Protein AF-A0A264Y949-F1 (afdb_monomer)

Nearest PDB structures (foldseek):
  3iao-assembly1_A-2  TM=7.390E-01  e=3.247E-01  Bacillus subtilis
  3d71-assembly1_A-2  TM=7.436E-01  e=4.820E-01  Bacillus subtilis
  7kym-assembly1_B-2  TM=4.929E-01  e=7.154E-01  Bradyrhizobium japonicum
  1zar-assembly1_A  TM=4.381E-01  e=4.231E+00  Archaeoglobus fulgidus
  1zao-assembly1_A  TM=4.356E-01  e=4.519E+00  Archaeoglobus fulgidus

Secondary structure (DSSP, 8-state):
--PPPP---TT-EE-HHHHHHHTTS-HHHHHHHTTSGGGS--PEEPTTT--EEEEHHHHHHHHHHT--

pLDDT: mean 82.38, std 12.11, range [42.0, 93.5]

Radius of gyration: 11.55 Å; Cα contacts (8 Å, |Δi|>4): 86; chains: 1; bounding box: 21×36×23 Å

Mean predicted aligned error: 5.97 Å

Foldseek 3Di:
DPDDQFPFDQADKDALVRLCVSLVHDSVVVVVLCVDPPQQWHWDQDPPPRGTITGSNSSNVNSVVVVD

Structure (mmCIF, N/CA/C/O backbone):
data_AF-A0A264Y949-F1
#
_entry.id   AF-A0A264Y949-F1
#
loop_
_atom_site.group_PDB
_atom_site.id
_atom_site.type_symbol
_atom_site.label_atom_id
_atom_site.label_alt_id
_atom_site.label_comp_id
_atom_site.label_asym_id
_atom_site.label_entity_id
_atom_site.label_seq_id
_atom_site.pdbx_PDB_ins_code
_atom_site.Cartn_x
_atom_site.Cartn_y
_atom_sit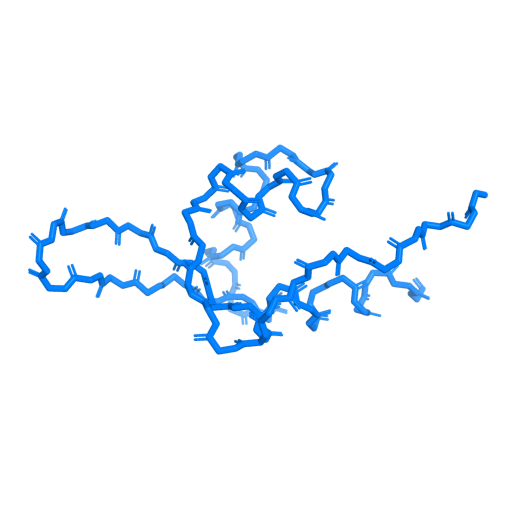e.Cartn_z
_atom_site.occupancy
_atom_site.B_iso_or_equiv
_atom_site.auth_seq_id
_atom_site.auth_comp_id
_atom_site.auth_asym_id
_atom_site.auth_atom_id
_atom_site.pdbx_PDB_model_num
ATOM 1 N N . MET A 1 1 ? 7.114 20.324 -10.164 1.00 47.41 1 MET A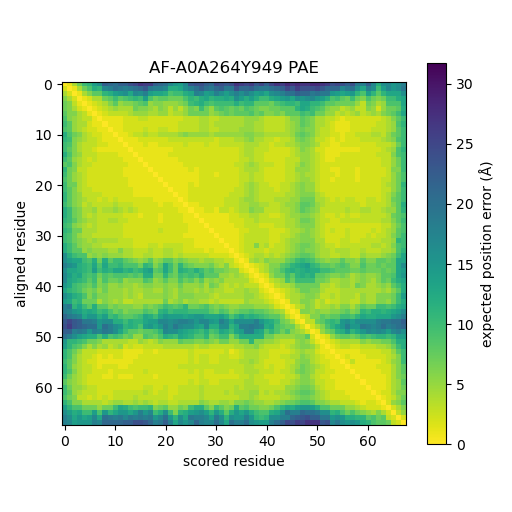 N 1
ATOM 2 C CA . MET A 1 1 ? 7.793 19.016 -10.280 1.00 47.41 1 MET A CA 1
ATOM 3 C C . MET A 1 1 ? 6.803 18.074 -10.938 1.00 47.41 1 MET A C 1
ATOM 5 O O . MET A 1 1 ? 5.676 18.042 -10.470 1.00 47.41 1 MET A O 1
ATOM 9 N N . LYS A 1 2 ? 7.151 17.403 -12.042 1.00 53.69 2 LYS A N 1
ATOM 10 C CA . LYS A 1 2 ? 6.330 16.286 -12.530 1.00 53.69 2 LYS A CA 1
ATOM 11 C C . LYS A 1 2 ? 6.704 15.093 -11.661 1.00 53.69 2 LYS A C 1
ATOM 13 O O . LYS A 1 2 ? 7.853 14.671 -11.724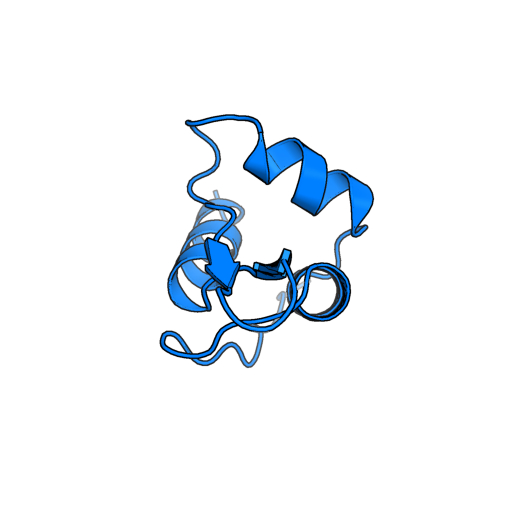 1.00 53.69 2 LYS A O 1
ATOM 18 N N . ILE A 1 3 ? 5.797 14.652 -10.801 1.00 63.59 3 ILE A N 1
ATOM 19 C CA . ILE A 1 3 ? 5.986 13.416 -10.043 1.00 63.59 3 ILE A CA 1
ATOM 20 C C . ILE A 1 3 ? 5.807 12.292 -11.064 1.00 63.59 3 ILE A C 1
ATOM 22 O O . ILE A 1 3 ? 4.779 12.226 -11.738 1.00 63.59 3 ILE A O 1
ATOM 26 N N . GLU A 1 4 ? 6.849 11.494 -11.288 1.00 74.50 4 GLU A N 1
ATOM 27 C CA . GLU A 1 4 ? 6.749 10.347 -12.188 1.00 74.50 4 GLU A CA 1
ATOM 28 C C . GLU A 1 4 ? 5.852 9.287 -11.551 1.00 74.50 4 GLU A C 1
ATOM 30 O O . GLU A 1 4 ? 5.893 9.066 -10.341 1.00 74.50 4 GLU A O 1
ATOM 35 N N . ARG A 1 5 ? 5.017 8.636 -12.369 1.00 78.56 5 ARG A N 1
ATOM 36 C CA . ARG A 1 5 ? 4.145 7.568 -11.884 1.00 78.56 5 ARG A CA 1
ATOM 37 C C . ARG A 1 5 ? 5.013 6.458 -11.280 1.00 78.56 5 ARG A C 1
ATOM 39 O O . ARG A 1 5 ? 5.876 5.936 -11.990 1.00 78.56 5 ARG A O 1
ATOM 46 N N . PRO A 1 6 ? 4.773 6.052 -10.025 1.00 82.56 6 PRO A N 1
ATOM 47 C CA . PRO A 1 6 ? 5.572 5.017 -9.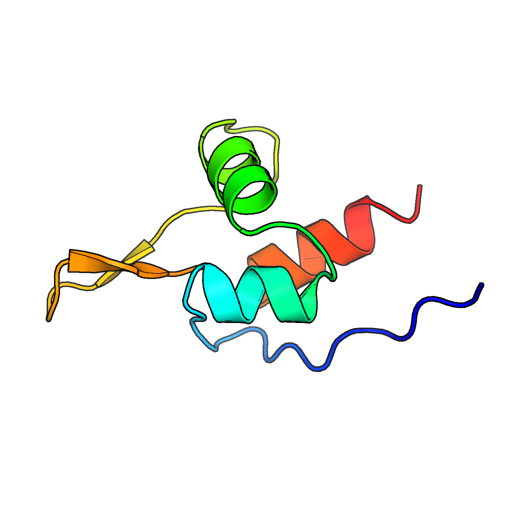397 1.00 82.56 6 PRO A CA 1
ATOM 48 C C . PRO A 1 6 ? 5.338 3.665 -10.079 1.00 82.56 6 PRO A C 1
ATOM 50 O O . PRO A 1 6 ? 4.225 3.356 -10.517 1.00 82.56 6 PRO A O 1
ATOM 53 N N . ASP A 1 7 ? 6.390 2.845 -10.147 1.00 88.06 7 ASP A N 1
ATOM 54 C CA . ASP A 1 7 ? 6.373 1.509 -10.764 1.00 88.06 7 ASP A CA 1
ATOM 55 C C . ASP A 1 7 ? 5.651 0.483 -9.866 1.00 88.06 7 ASP A C 1
ATOM 57 O O . ASP A 1 7 ? 6.227 -0.443 -9.282 1.00 88.06 7 ASP A O 1
ATOM 61 N N . ILE A 1 8 ? 4.350 0.708 -9.675 1.00 90.50 8 ILE A N 1
ATOM 62 C CA . ILE A 1 8 ? 3.477 -0.094 -8.824 1.00 90.50 8 ILE A CA 1
ATOM 63 C C . ILE A 1 8 ? 2.706 -1.088 -9.687 1.00 90.50 8 ILE A C 1
ATOM 65 O O . ILE A 1 8 ? 1.916 -0.720 -10.555 1.00 90.50 8 ILE A O 1
ATOM 69 N N . ILE A 1 9 ? 2.875 -2.372 -9.384 1.00 93.50 9 ILE A N 1
ATOM 70 C CA . ILE A 1 9 ? 2.144 -3.469 -10.016 1.00 93.50 9 ILE A CA 1
ATOM 71 C C . ILE A 1 9 ? 0.814 -3.659 -9.261 1.00 93.50 9 ILE A C 1
ATOM 73 O O . ILE A 1 9 ? 0.856 -4.015 -8.078 1.00 93.50 9 ILE A O 1
ATOM 77 N N . PRO A 1 10 ? -0.363 -3.497 -9.901 1.00 90.38 10 PRO A N 1
ATOM 78 C CA . PRO A 1 10 ? -1.661 -3.471 -9.213 1.00 90.38 10 PRO A CA 1
ATOM 79 C C . PRO A 1 10 ? -1.974 -4.704 -8.349 1.00 90.38 10 PRO A C 1
ATOM 81 O O . PRO A 1 10 ? -2.476 -4.578 -7.231 1.00 90.38 10 PRO A O 1
ATOM 84 N N . ASP A 1 11 ? -1.647 -5.903 -8.837 1.00 90.50 11 ASP A N 1
ATOM 85 C CA . ASP A 1 11 ? -1.942 -7.172 -8.153 1.00 90.50 11 ASP A CA 1
ATOM 86 C C . ASP A 1 11 ? -0.842 -7.639 -7.190 1.00 90.50 11 ASP A C 1
ATOM 88 O O . ASP A 1 11 ? -0.968 -8.684 -6.541 1.00 90.50 11 ASP A O 1
ATOM 92 N N . ARG A 1 12 ? 0.240 -6.865 -7.050 1.00 91.62 12 ARG A N 1
ATOM 93 C CA . ARG A 1 12 ? 1.317 -7.172 -6.109 1.00 91.62 12 ARG A CA 1
ATOM 94 C C . ARG A 1 12 ? 0.990 -6.628 -4.719 1.00 91.62 12 ARG A C 1
ATOM 96 O O . ARG A 1 12 ? 0.408 -5.561 -4.558 1.00 91.62 12 ARG A O 1
ATOM 103 N N . PHE A 1 13 ? 1.411 -7.371 -3.696 1.00 91.38 13 PHE A N 1
ATOM 104 C CA . PHE A 1 13 ? 1.374 -6.918 -2.308 1.00 91.38 13 PHE A CA 1
ATOM 105 C C . PHE A 1 13 ? 2.743 -6.423 -1.854 1.00 91.38 13 PHE A C 1
ATOM 107 O O . PHE A 1 13 ? 3.722 -7.172 -1.925 1.00 91.38 13 PHE A O 1
ATOM 114 N N . TYR A 1 14 ? 2.763 -5.225 -1.287 1.00 91.62 14 TYR A N 1
ATOM 115 C CA . TYR A 1 14 ? 3.947 -4.537 -0.787 1.00 91.62 14 TYR A CA 1
ATOM 116 C C . TYR A 1 14 ? 3.933 -4.475 0.740 1.00 91.62 14 TYR A C 1
ATOM 118 O O . TYR A 1 14 ? 2.876 -4.399 1.370 1.00 91.62 14 TYR A O 1
ATOM 126 N N . THR A 1 15 ? 5.104 -4.547 1.356 1.00 92.12 15 THR A N 1
ATOM 127 C CA . THR A 1 15 ? 5.284 -4.243 2.782 1.00 92.12 15 THR A CA 1
ATOM 128 C C . THR A 1 15 ? 5.069 -2.745 3.047 1.00 92.12 15 THR A C 1
ATOM 130 O O . THR A 1 15 ? 5.098 -1.957 2.102 1.00 92.12 15 THR A O 1
ATOM 133 N N . PRO A 1 16 ? 4.859 -2.320 4.310 1.00 91.62 16 PRO A N 1
ATOM 134 C CA . PRO A 1 16 ? 4.710 -0.903 4.635 1.00 91.62 16 PRO A CA 1
ATOM 135 C C . PRO A 1 16 ? 5.893 -0.057 4.156 1.00 91.62 16 PRO A C 1
ATOM 137 O O . PRO A 1 16 ? 5.675 1.001 3.579 1.00 91.62 16 PRO A O 1
ATOM 140 N N . LEU A 1 17 ? 7.119 -0.563 4.317 1.00 92.25 17 LEU A N 1
ATOM 141 C CA . LEU A 1 17 ? 8.330 0.117 3.870 1.00 92.25 17 LEU A CA 1
ATOM 142 C C . LEU A 1 17 ? 8.396 0.248 2.341 1.00 92.25 17 LEU A C 1
ATOM 144 O O . LEU A 1 17 ? 8.623 1.342 1.839 1.00 92.25 17 LEU A O 1
ATOM 148 N N . GLU A 1 18 ? 8.167 -0.841 1.595 1.00 93.12 18 GLU A N 1
ATOM 149 C CA . GLU A 1 18 ? 8.154 -0.798 0.121 1.00 93.12 18 GLU A CA 1
ATOM 150 C C . GLU A 1 18 ? 7.092 0.177 -0.401 1.00 93.12 18 GLU A C 1
ATOM 152 O O . GLU A 1 18 ? 7.366 0.976 -1.288 1.00 93.12 18 GLU A O 1
ATOM 157 N N . ALA A 1 19 ? 5.886 0.128 0.165 1.00 92.19 19 ALA A N 1
ATOM 158 C CA . ALA A 1 19 ? 4.788 1.002 -0.224 1.00 92.19 19 ALA A CA 1
ATOM 159 C C . ALA A 1 19 ? 5.083 2.480 0.080 1.00 92.19 19 ALA A C 1
ATOM 161 O O . ALA A 1 19 ? 4.759 3.346 -0.725 1.00 92.19 19 ALA A O 1
ATOM 162 N N . ALA A 1 20 ? 5.721 2.764 1.217 1.00 91.25 20 ALA A N 1
ATOM 163 C CA . ALA A 1 20 ? 6.115 4.114 1.595 1.00 91.25 20 ALA A CA 1
ATOM 164 C C . ALA A 1 20 ? 7.189 4.680 0.655 1.00 91.25 20 ALA A C 1
ATOM 166 O O . ALA A 1 20 ? 7.080 5.825 0.233 1.00 91.25 20 ALA A O 1
ATOM 167 N N . LEU A 1 21 ? 8.170 3.856 0.266 1.00 92.00 21 LEU A N 1
ATOM 168 C CA . LEU A 1 21 ? 9.191 4.231 -0.715 1.00 92.00 21 LEU A CA 1
ATOM 169 C C . LEU A 1 21 ? 8.592 4.513 -2.097 1.00 92.00 21 LEU A C 1
ATOM 171 O O . LEU A 1 21 ? 8.967 5.495 -2.722 1.00 92.00 21 LEU A O 1
ATOM 175 N N . LEU A 1 22 ? 7.650 3.680 -2.555 1.00 91.75 22 LEU A N 1
ATOM 176 C CA . LEU A 1 22 ? 6.974 3.866 -3.845 1.00 91.75 22 LEU A CA 1
ATOM 177 C C . LEU A 1 22 ? 6.145 5.151 -3.903 1.00 91.75 22 LEU A C 1
ATOM 179 O O . LEU A 1 22 ? 5.993 5.722 -4.972 1.00 91.75 22 LEU A O 1
ATOM 183 N N . LEU A 1 23 ? 5.597 5.582 -2.771 1.00 88.50 23 LEU A N 1
ATOM 184 C CA . LEU A 1 23 ? 4.798 6.802 -2.669 1.00 88.50 23 LEU A CA 1
ATOM 185 C C . LEU A 1 23 ? 5.616 8.016 -2.212 1.00 88.50 23 LEU A C 1
ATOM 187 O O . LEU A 1 23 ? 5.046 9.079 -2.013 1.00 88.50 23 LEU A O 1
ATOM 191 N N . GLU A 1 24 ? 6.925 7.857 -2.002 1.00 89.75 24 GLU A N 1
ATOM 192 C CA . GLU A 1 24 ? 7.814 8.899 -1.470 1.00 89.75 24 GLU A CA 1
ATOM 193 C C . GLU A 1 24 ? 7.328 9.513 -0.138 1.00 89.75 24 GLU A C 1
ATOM 195 O O . GLU A 1 24 ? 7.586 10.674 0.182 1.00 89.75 24 GLU A O 1
ATOM 200 N N . VAL A 1 25 ? 6.653 8.712 0.694 1.00 89.00 25 VAL A N 1
ATOM 201 C CA . VAL A 1 25 ? 6.153 9.118 2.016 1.00 89.00 25 VAL A CA 1
ATOM 202 C C . VAL A 1 25 ? 6.852 8.368 3.145 1.00 89.00 25 VAL A C 1
ATOM 204 O O . VAL A 1 25 ? 7.507 7.346 2.965 1.00 89.00 25 VAL A O 1
ATOM 207 N N . ASN A 1 26 ? 6.674 8.849 4.374 1.00 92.31 26 ASN A N 1
ATOM 208 C CA . ASN A 1 26 ? 7.102 8.118 5.563 1.00 92.31 26 ASN A CA 1
ATOM 209 C C . ASN A 1 26 ? 6.189 6.901 5.812 1.00 92.31 26 ASN A C 1
ATOM 211 O O . ASN A 1 26 ? 4.961 7.018 5.783 1.00 92.31 26 ASN A O 1
ATOM 215 N N . GLU A 1 27 ? 6.775 5.754 6.167 1.00 91.75 27 GLU A N 1
ATOM 216 C CA . GLU A 1 27 ? 6.046 4.546 6.574 1.00 91.75 27 GLU A CA 1
ATOM 217 C C . GLU A 1 27 ? 4.998 4.830 7.662 1.00 91.75 27 GLU A C 1
ATOM 219 O O . GLU A 1 27 ? 3.873 4.333 7.595 1.00 91.75 27 GLU A O 1
ATOM 224 N N . GLN A 1 28 ? 5.314 5.675 8.649 1.00 90.56 28 GLN A N 1
ATOM 225 C CA . GLN A 1 28 ? 4.360 6.027 9.703 1.00 90.56 28 GLN A CA 1
ATOM 226 C C . GLN A 1 28 ? 3.140 6.781 9.166 1.00 90.56 28 GLN A C 1
ATOM 228 O O . GLN A 1 28 ? 2.035 6.598 9.683 1.00 90.56 28 GLN A O 1
ATOM 233 N N . THR A 1 29 ? 3.325 7.619 8.147 1.00 88.81 29 THR A N 1
ATOM 234 C CA . THR A 1 29 ? 2.237 8.344 7.480 1.00 88.81 29 THR A CA 1
ATOM 235 C C . THR A 1 29 ? 1.331 7.359 6.753 1.00 88.81 29 THR A C 1
ATOM 237 O O . THR A 1 29 ? 0.127 7.342 7.009 1.00 88.81 29 THR A O 1
ATOM 240 N N . LEU A 1 30 ? 1.915 6.447 5.971 1.00 88.25 30 LEU A N 1
ATOM 241 C CA . LEU A 1 30 ? 1.176 5.387 5.285 1.00 88.25 30 LEU A CA 1
ATOM 242 C C . LEU A 1 30 ? 0.383 4.511 6.273 1.00 88.25 30 LEU A C 1
ATOM 244 O O . LEU A 1 30 ? -0.801 4.216 6.086 1.00 88.25 30 LEU A O 1
ATOM 248 N N . LEU A 1 31 ? 1.006 4.138 7.393 1.00 89.12 31 LEU A N 1
ATOM 249 C CA . LEU A 1 31 ? 0.343 3.375 8.449 1.00 89.12 31 LEU A CA 1
ATOM 250 C C . LEU A 1 31 ? -0.804 4.154 9.102 1.00 89.12 31 LEU A C 1
ATOM 252 O O . LEU A 1 31 ? -1.812 3.535 9.451 1.00 89.12 31 LEU A O 1
ATOM 256 N N . LYS A 1 32 ? -0.687 5.477 9.267 1.00 89.19 32 LYS A N 1
ATOM 257 C CA . LYS A 1 32 ? -1.778 6.329 9.767 1.00 89.19 32 LYS A CA 1
ATOM 258 C C . LYS A 1 32 ? -2.934 6.389 8.775 1.00 89.19 32 LYS A C 1
ATOM 260 O O . LYS A 1 32 ? -4.064 6.147 9.190 1.00 89.19 32 LYS A O 1
ATOM 265 N N . TRP A 1 33 ? -2.662 6.620 7.492 1.00 87.25 33 TRP A N 1
ATOM 266 C CA . TRP A 1 33 ? -3.689 6.635 6.446 1.00 87.25 33 TRP A CA 1
ATOM 267 C C . TRP A 1 33 ? -4.493 5.341 6.433 1.00 87.25 33 TRP A C 1
ATOM 269 O O . TRP A 1 33 ? -5.717 5.374 6.493 1.00 87.25 33 TRP A O 1
ATOM 279 N N . SER A 1 34 ? -3.820 4.199 6.541 1.00 86.44 34 SER A N 1
ATOM 280 C CA . SER A 1 34 ? -4.457 2.876 6.572 1.00 86.44 34 SER A CA 1
ATOM 281 C C . SER A 1 34 ? -5.309 2.550 7.813 1.00 86.44 34 SER A C 1
ATOM 283 O O . SER A 1 34 ? -5.832 1.436 7.959 1.00 86.44 34 SER A O 1
ATOM 285 N N . ARG A 1 35 ? -5.380 3.469 8.781 1.00 85.88 35 ARG A N 1
ATOM 286 C CA . ARG A 1 35 ? -6.312 3.398 9.917 1.00 85.88 35 ARG A CA 1
ATOM 287 C C . ARG A 1 35 ? -7.600 4.169 9.642 1.00 85.88 35 ARG A C 1
ATOM 289 O O . ARG A 1 35 ? -8.599 3.880 10.291 1.00 85.88 35 ARG A O 1
ATOM 296 N N . THR A 1 36 ? -7.577 5.110 8.705 1.00 81.69 36 THR A N 1
ATOM 297 C CA . THR A 1 36 ? -8.722 5.939 8.338 1.00 81.69 36 THR A CA 1
ATOM 298 C C . THR A 1 36 ? -9.476 5.272 7.185 1.00 81.69 36 THR A C 1
ATOM 300 O O . THR A 1 36 ? -8.881 5.074 6.134 1.00 81.69 36 THR A O 1
ATOM 303 N N . PRO A 1 37 ? -10.771 4.937 7.317 1.00 70.06 37 PRO A N 1
ATOM 304 C CA . PRO A 1 37 ? -11.520 4.249 6.258 1.00 70.06 37 PRO A CA 1
ATOM 305 C C . PRO A 1 37 ? -11.635 5.036 4.943 1.00 70.06 37 PRO A C 1
ATOM 307 O O . PRO A 1 37 ? -11.828 4.442 3.890 1.00 70.06 37 PRO A O 1
ATOM 310 N N . SER A 1 38 ? -11.524 6.366 5.001 1.00 76.19 38 SER A N 1
ATOM 311 C CA . SER A 1 38 ? -11.668 7.263 3.849 1.00 76.19 38 SER A CA 1
ATOM 312 C C . SER A 1 38 ? -10.392 7.447 3.023 1.00 76.19 38 SER A C 1
ATOM 314 O O . SER A 1 38 ? -10.427 8.157 2.029 1.00 76.19 38 SER A O 1
ATOM 316 N N . SER A 1 39 ? -9.262 6.858 3.426 1.00 69.50 39 SER A N 1
ATOM 317 C CA . SER A 1 39 ? -7.968 7.053 2.754 1.00 69.50 39 SER A CA 1
ATOM 318 C C . SER A 1 39 ? -7.775 6.191 1.504 1.00 69.50 39 SER A C 1
ATOM 320 O O . SER A 1 39 ? -6.745 6.297 0.852 1.00 69.50 39 SER A O 1
ATOM 322 N N . GLY A 1 40 ? -8.714 5.293 1.191 1.00 78.25 40 GLY A N 1
ATOM 323 C CA . GLY A 1 40 ? -8.626 4.427 0.011 1.00 78.25 40 GLY A CA 1
ATOM 324 C C . GLY A 1 40 ? -7.591 3.299 0.105 1.00 78.25 40 GLY A C 1
ATOM 325 O O . GLY A 1 40 ? -7.500 2.505 -0.825 1.00 78.25 40 GLY A O 1
ATOM 326 N N . ILE A 1 41 ? -6.856 3.170 1.222 1.00 83.31 41 ILE A N 1
ATOM 327 C CA . ILE A 1 41 ? -5.862 2.102 1.411 1.00 83.31 41 ILE A CA 1
ATOM 328 C C . ILE A 1 41 ? -6.229 1.144 2.543 1.00 83.31 41 ILE A C 1
ATOM 330 O O . ILE A 1 41 ? -6.543 1.551 3.666 1.00 83.31 41 ILE A O 1
ATOM 334 N N . ALA A 1 42 ? -6.118 -0.158 2.274 1.00 83.44 42 ALA A N 1
ATOM 335 C CA . ALA A 1 42 ? -6.390 -1.203 3.252 1.00 83.44 42 ALA A CA 1
ATOM 336 C C . ALA A 1 42 ? -5.123 -1.962 3.668 1.00 83.44 42 ALA A C 1
ATOM 338 O O . ALA A 1 42 ? -4.202 -2.205 2.887 1.00 83.44 42 ALA A O 1
ATOM 339 N N . ARG A 1 43 ? -5.099 -2.389 4.937 1.00 85.44 43 ARG A N 1
ATOM 340 C CA . ARG A 1 43 ? -4.078 -3.301 5.468 1.00 85.44 43 ARG A CA 1
ATOM 341 C C . ARG A 1 43 ? -4.530 -4.742 5.300 1.00 85.44 43 ARG A C 1
ATOM 343 O O . ARG A 1 43 ? -5.473 -5.182 5.955 1.00 85.44 43 ARG A O 1
ATOM 350 N N . TYR A 1 44 ? -3.779 -5.508 4.524 1.00 84.31 44 TYR A N 1
ATOM 351 C CA . TYR A 1 44 ? -3.989 -6.938 4.358 1.00 84.31 44 TYR A CA 1
ATOM 352 C C . TYR A 1 44 ? -3.072 -7.709 5.304 1.00 84.31 44 TYR A C 1
ATOM 354 O O . TYR A 1 44 ? -1.860 -7.487 5.350 1.00 84.31 44 TYR A O 1
ATOM 362 N N . ARG A 1 45 ? -3.644 -8.644 6.070 1.00 79.31 45 ARG A N 1
ATOM 363 C CA . ARG A 1 45 ? -2.868 -9.599 6.871 1.00 79.31 45 ARG A CA 1
ATOM 364 C C . ARG A 1 45 ? -2.658 -10.877 6.080 1.00 79.31 45 ARG A C 1
ATOM 366 O O . ARG A 1 45 ? -3.610 -11.561 5.714 1.00 79.31 45 ARG A O 1
ATOM 373 N N . THR A 1 46 ? -1.400 -11.242 5.876 1.00 72.94 46 THR A N 1
ATOM 374 C CA . THR A 1 46 ? -1.059 -12.534 5.271 1.00 72.94 46 THR A CA 1
ATOM 375 C C . THR A 1 46 ? -1.072 -13.646 6.328 1.00 72.94 46 THR A C 1
ATOM 377 O O . THR A 1 46 ? -0.463 -13.514 7.393 1.00 72.94 46 THR A O 1
ATOM 380 N N . LYS A 1 47 ? -1.734 -14.777 6.030 1.00 73.31 47 LYS A N 1
ATOM 381 C CA . LYS A 1 47 ? -1.848 -15.938 6.943 1.00 73.31 47 LYS A CA 1
ATOM 382 C C . LYS A 1 47 ? -0.497 -16.545 7.342 1.00 73.31 47 LYS A C 1
ATOM 384 O O . LYS A 1 47 ? -0.397 -17.173 8.384 1.00 73.31 47 LYS A O 1
ATOM 389 N N . LYS A 1 48 ? 0.541 -16.372 6.515 1.00 63.50 48 LYS A N 1
ATOM 390 C CA . LYS A 1 48 ? 1.829 -17.059 6.688 1.00 63.50 48 LYS A CA 1
ATOM 391 C C . LYS A 1 48 ? 2.789 -16.392 7.675 1.00 63.50 48 LYS A C 1
ATOM 393 O O . LYS A 1 48 ? 3.706 -17.072 8.115 1.00 63.50 48 LYS A O 1
ATOM 398 N N . LYS A 1 49 ? 2.631 -15.099 8.000 1.00 62.69 49 LYS A N 1
ATOM 399 C CA . LYS A 1 49 ? 3.590 -14.374 8.866 1.00 62.69 49 LYS A CA 1
ATOM 400 C C . LYS A 1 49 ? 3.002 -13.211 9.683 1.00 62.69 49 LYS A C 1
ATOM 402 O O . LYS A 1 49 ? 3.769 -12.442 10.245 1.00 62.69 49 LYS A O 1
ATOM 407 N N . HIS A 1 50 ? 1.677 -13.016 9.710 1.00 62.97 50 HIS A N 1
ATOM 408 C CA . HIS A 1 50 ? 1.044 -11.810 10.285 1.00 62.97 50 HIS A CA 1
ATOM 409 C C . HIS A 1 50 ? 1.609 -10.480 9.742 1.00 62.97 50 HIS A C 1
ATOM 411 O O . HIS A 1 50 ? 1.401 -9.425 10.337 1.00 62.97 50 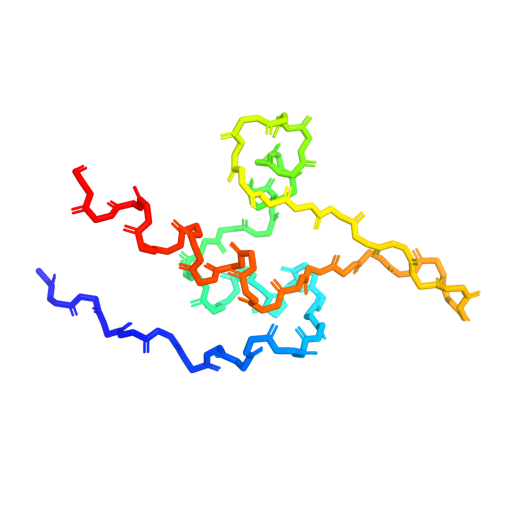HIS A O 1
ATOM 417 N N . LEU A 1 51 ? 2.303 -10.512 8.600 1.00 73.62 51 LEU A N 1
ATOM 418 C CA . LEU A 1 51 ? 2.899 -9.325 8.006 1.00 73.62 51 LEU A CA 1
ATOM 419 C C . LEU A 1 51 ? 1.794 -8.492 7.368 1.00 73.62 51 LEU A C 1
ATOM 421 O O . LEU A 1 51 ? 1.005 -9.013 6.567 1.00 73.62 51 LEU A O 1
ATOM 425 N N . LEU A 1 52 ? 1.762 -7.218 7.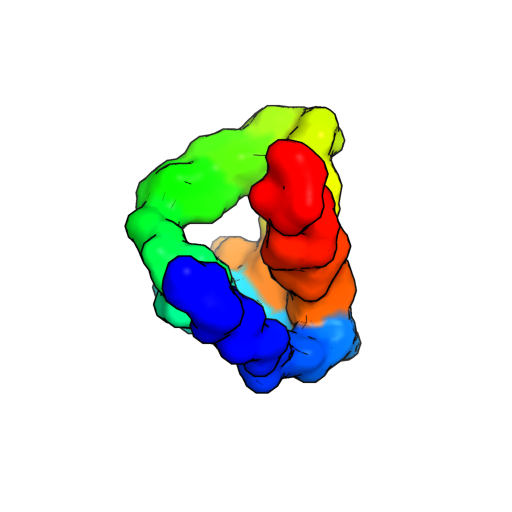755 1.00 83.19 52 LEU A N 1
ATOM 426 C CA . LEU A 1 52 ? 0.935 -6.194 7.136 1.00 83.19 52 LEU A CA 1
ATOM 427 C C . LEU A 1 52 ? 1.423 -5.967 5.713 1.00 83.19 52 LEU A C 1
ATOM 429 O O . LEU A 1 52 ? 2.627 -5.852 5.488 1.00 83.19 52 LEU A O 1
ATOM 433 N N . ARG A 1 53 ? 0.488 -5.912 4.768 1.00 90.06 53 ARG A N 1
ATOM 434 C CA . ARG A 1 53 ? 0.766 -5.566 3.378 1.00 90.06 53 ARG A CA 1
ATOM 435 C C . ARG A 1 53 ? -0.283 -4.629 2.808 1.00 90.06 53 ARG A C 1
ATOM 437 O O . ARG A 1 53 ? -1.418 -4.618 3.278 1.00 90.06 53 ARG A O 1
ATOM 444 N N . PHE A 1 54 ? 0.114 -3.905 1.776 1.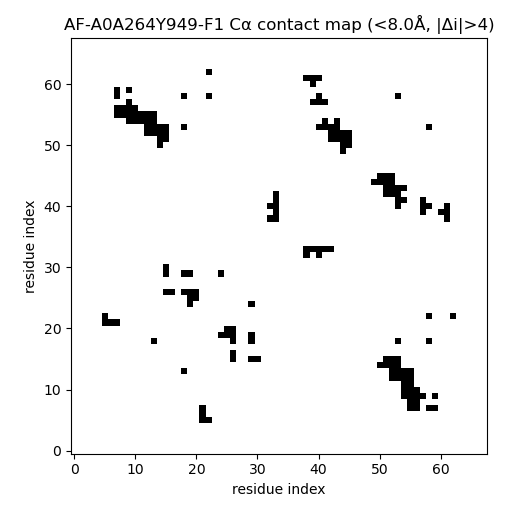00 91.19 54 PHE A N 1
ATOM 445 C CA . PHE A 1 54 ? -0.714 -3.022 0.967 1.00 91.19 54 PHE A CA 1
ATOM 446 C C . PHE A 1 54 ? -0.819 -3.588 -0.445 1.00 91.19 54 PHE A C 1
ATOM 448 O O . PHE A 1 54 ? 0.162 -4.136 -0.955 1.00 91.19 54 PHE A O 1
ATOM 455 N N . LYS A 1 55 ? -2.001 -3.511 -1.056 1.00 92.44 55 LYS A N 1
ATOM 456 C CA . LYS A 1 55 ? -2.203 -3.963 -2.434 1.00 92.44 55 LYS A CA 1
ATOM 457 C C . LYS A 1 55 ? -1.815 -2.841 -3.397 1.00 92.44 55 LYS A C 1
ATOM 459 O O . LYS A 1 55 ? -2.115 -1.683 -3.129 1.00 92.44 55 LYS A O 1
ATOM 464 N N . GLY A 1 56 ? -1.146 -3.174 -4.498 1.00 92.00 56 GLY A N 1
ATOM 465 C CA . GLY A 1 56 ? -0.649 -2.189 -5.458 1.00 92.00 56 GLY A CA 1
ATOM 466 C C . GLY A 1 56 ? -1.742 -1.296 -6.043 1.00 92.00 56 GLY A C 1
ATOM 46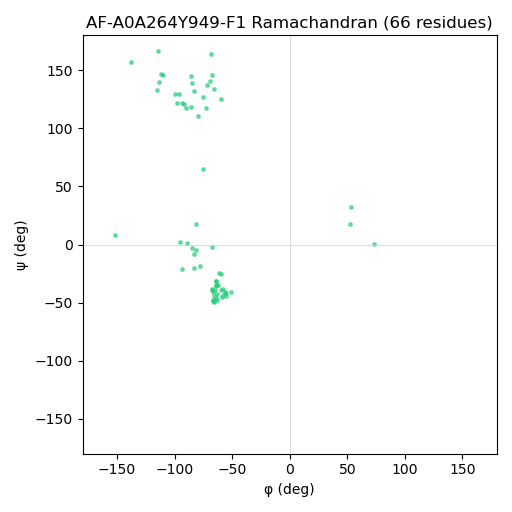7 O O . GLY A 1 56 ? -1.525 -0.099 -6.179 1.00 92.00 56 GLY A O 1
ATOM 468 N N . CYS A 1 57 ? -2.931 -1.837 -6.321 1.00 90.81 57 CYS A N 1
ATOM 469 C CA . CYS A 1 57 ? -4.060 -1.029 -6.790 1.00 90.81 57 CYS A CA 1
ATOM 470 C C . CYS A 1 57 ? -4.463 0.062 -5.789 1.00 90.81 57 CYS A C 1
ATOM 472 O O . CYS A 1 57 ? -4.707 1.186 -6.202 1.00 90.81 57 CYS A O 1
ATOM 474 N N . ASP A 1 58 ? -4.448 -0.236 -4.488 1.00 89.94 58 ASP A N 1
ATOM 475 C CA . ASP A 1 58 ? -4.795 0.733 -3.444 1.00 89.94 58 ASP A CA 1
ATOM 476 C C . ASP A 1 58 ? -3.741 1.852 -3.372 1.00 89.94 58 ASP A C 1
ATOM 478 O O . ASP A 1 58 ? -4.076 3.020 -3.199 1.00 89.94 58 ASP A O 1
ATOM 482 N N . LEU A 1 59 ? -2.458 1.504 -3.545 1.00 90.44 59 LEU A N 1
ATOM 483 C CA . LEU A 1 59 ? -1.362 2.478 -3.588 1.00 90.44 59 LEU A CA 1
ATOM 484 C C . LEU A 1 59 ? -1.436 3.369 -4.833 1.00 90.44 59 LEU A C 1
ATOM 486 O O . LEU A 1 59 ? -1.188 4.565 -4.734 1.00 90.44 59 LEU A O 1
ATOM 490 N N . LEU A 1 60 ? -1.801 2.803 -5.987 1.00 89.75 60 LEU A N 1
ATOM 491 C CA . LEU A 1 60 ? -2.022 3.573 -7.212 1.00 89.75 60 LEU A CA 1
ATOM 492 C C . LEU A 1 60 ? -3.182 4.552 -7.052 1.00 89.75 60 LEU A C 1
ATOM 494 O O . LEU A 1 60 ? -3.010 5.722 -7.359 1.00 89.75 60 LEU A O 1
ATOM 498 N N . SER A 1 61 ? -4.322 4.104 -6.522 1.00 86.81 61 SER A N 1
ATOM 499 C CA .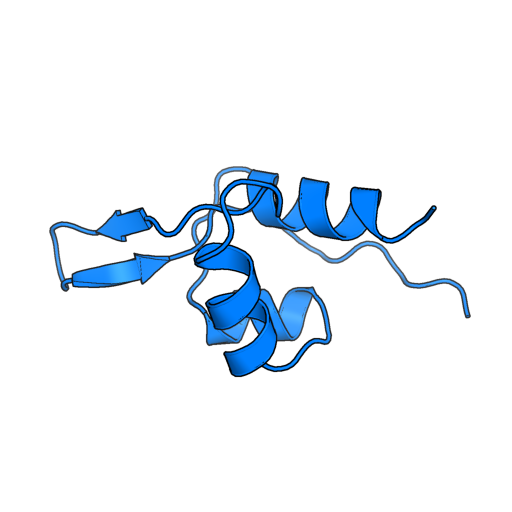 SER A 1 61 ? -5.467 4.987 -6.283 1.00 86.81 61 SER A CA 1
ATOM 500 C C . SER A 1 61 ? -5.153 6.097 -5.280 1.00 86.81 61 SER A C 1
ATOM 502 O O . SER A 1 61 ? -5.646 7.209 -5.431 1.00 86.81 61 SER A O 1
ATOM 504 N N . LEU A 1 62 ? -4.322 5.813 -4.272 1.00 86.62 62 LEU A N 1
ATOM 505 C CA . LEU A 1 62 ? -3.846 6.824 -3.332 1.00 86.62 62 LEU A CA 1
ATOM 506 C C . LEU A 1 62 ? -2.945 7.861 -4.020 1.00 86.62 62 LEU A C 1
ATOM 508 O O . LEU A 1 62 ? -3.128 9.050 -3.795 1.00 86.62 62 LEU A O 1
ATOM 512 N N . TRP A 1 63 ? -2.014 7.419 -4.871 1.00 85.44 63 TRP A N 1
ATOM 513 C CA . TRP A 1 63 ? -1.148 8.312 -5.647 1.00 85.44 63 TRP A CA 1
ATOM 514 C C . TRP A 1 63 ? -1.948 9.175 -6.635 1.00 85.44 63 TRP A C 1
ATOM 516 O O . TRP A 1 63 ? -1.771 10.387 -6.670 1.00 85.44 63 TRP A O 1
ATOM 526 N N . GLU A 1 64 ? -2.883 8.573 -7.378 1.00 83.88 64 GLU A N 1
ATOM 527 C CA . GLU A 1 64 ? -3.770 9.280 -8.318 1.00 83.88 64 GLU A CA 1
ATOM 528 C C . GLU A 1 64 ? -4.697 10.279 -7.597 1.00 83.88 64 GLU A C 1
ATOM 530 O O . GLU A 1 64 ? -5.056 11.312 -8.158 1.00 83.88 64 GLU A O 1
ATOM 535 N N . GLY A 1 65 ? -5.086 9.985 -6.352 1.00 73.50 65 GLY A N 1
ATOM 536 C CA . GLY A 1 65 ? -5.951 10.835 -5.532 1.00 73.50 65 GLY A CA 1
ATOM 537 C C . GLY A 1 65 ? -5.264 12.050 -4.897 1.00 73.50 65 GLY A C 1
ATOM 538 O O . GLY A 1 65 ? -5.967 12.980 -4.511 1.00 73.50 65 GLY A O 1
ATOM 539 N N . GLU A 1 66 ? -3.930 12.071 -4.789 1.00 61.31 66 GLU A N 1
ATOM 540 C CA . GLU A 1 66 ? -3.178 13.251 -4.317 1.00 61.31 66 GLU A CA 1
ATOM 541 C C . GLU A 1 66 ? -2.911 14.287 -5.426 1.00 61.31 66 GLU A C 1
ATOM 543 O O . GLU A 1 66 ? -2.469 15.394 -5.128 1.00 61.31 66 GLU A O 1
ATOM 548 N N . GLU A 1 67 ? -3.211 13.982 -6.695 1.00 50.91 67 GLU A N 1
ATOM 549 C CA . GLU A 1 67 ? -3.033 14.907 -7.830 1.00 50.91 67 GLU A CA 1
ATOM 550 C C . GLU A 1 67 ? -4.181 15.940 -7.996 1.00 50.91 67 GLU A C 1
ATOM 552 O O . GLU A 1 67 ? -4.314 16.545 -9.062 1.00 50.91 67 GLU A O 1
ATOM 557 N N . GLN A 1 68 ? -5.014 16.159 -6.963 1.00 42.00 68 GLN A N 1
ATOM 558 C CA . GLN A 1 68 ? -6.113 17.147 -6.953 1.00 42.00 68 GLN A CA 1
ATOM 559 C C . GLN A 1 68 ? -5.794 18.437 -6.192 1.00 42.00 68 GLN A C 1
ATOM 561 O O . GLN A 1 68 ? -5.353 18.363 -5.025 1.00 42.00 68 GLN A O 1
#

Solvent-accessible surface area (backbone atoms only — not comparable to full-atom values): 4092 Å² total; per-residue (Å²): 132,85,82,73,83,58,97,65,54,50,90,43,75,31,44,56,63,58,48,12,61,60,67,76,48,55,43,70,56,54,57,52,43,45,71,39,89,87,52,64,38,62,74,43,72,42,93,88,71,71,47,60,26,35,46,20,47,33,54,48,53,40,58,65,62,66,77,115

Sequence (68 aa):
MKIERPDIIPDRFYTPLEAALLLEVNEQTLLKWSRTPSSGIARYRTKKKHLLRFKGCDLLSLWEGEEQ